Protein AF-A0A444LEV0-F1 (afdb_monomer_lite)

Structure (mmCIF, N/CA/C/O backbone):
data_AF-A0A444LEV0-F1
#
_entry.id   AF-A0A444LEV0-F1
#
loop_
_atom_site.group_PDB
_atom_site.id
_atom_site.type_symbol
_atom_site.label_atom_id
_atom_site.label_alt_id
_atom_site.label_comp_id
_atom_site.label_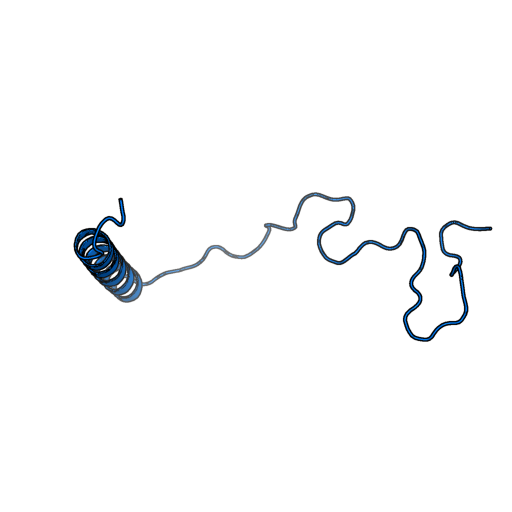asym_id
_atom_site.label_entity_id
_atom_site.label_seq_id
_atom_site.pdbx_PDB_ins_code
_atom_site.Cartn_x
_atom_site.Cartn_y
_atom_site.Cartn_z
_atom_site.occupancy
_atom_site.B_iso_or_equiv
_atom_site.auth_seq_id
_atom_site.auth_comp_id
_atom_site.auth_asym_id
_atom_site.auth_atom_id
_atom_site.pdbx_PDB_model_num
ATOM 1 N N . MET A 1 1 ? 16.672 10.833 -27.758 1.00 63.91 1 MET A N 1
ATOM 2 C CA . MET A 1 1 ? 16.226 10.378 -26.430 1.00 63.91 1 MET A CA 1
ATOM 3 C C . MET A 1 1 ? 14.775 9.967 -26.551 1.00 63.91 1 MET A C 1
ATOM 5 O O . MET A 1 1 ? 13.926 10.816 -26.816 1.00 63.91 1 MET A O 1
ATOM 9 N N . SER A 1 2 ? 14.533 8.664 -26.512 1.00 65.81 2 SER A N 1
ATOM 10 C CA . SER A 1 2 ? 13.208 8.060 -26.507 1.00 65.81 2 SER A CA 1
ATOM 11 C C . SER A 1 2 ? 12.536 8.269 -25.141 1.00 65.81 2 SER A C 1
ATOM 13 O O . SER A 1 2 ? 13.184 8.626 -24.157 1.00 65.81 2 SER A O 1
ATOM 15 N N . LYS A 1 3 ? 11.214 8.096 -25.082 1.00 61.47 3 LYS A N 1
ATOM 16 C CA . LYS A 1 3 ? 10.421 8.300 -23.859 1.00 61.47 3 LYS A CA 1
ATOM 17 C C . LYS A 1 3 ? 10.704 7.258 -22.772 1.00 61.47 3 LYS A C 1
ATOM 19 O O . LYS A 1 3 ? 10.416 7.537 -21.606 1.00 61.47 3 LYS A O 1
ATOM 24 N N . ASP A 1 4 ? 11.290 6.135 -23.163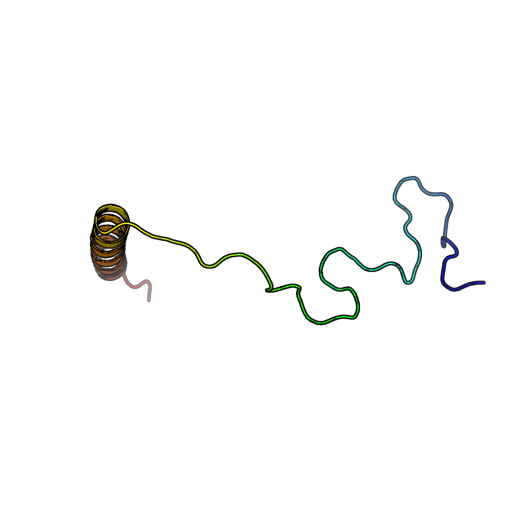 1.00 69.81 4 ASP A N 1
ATOM 25 C CA . ASP A 1 4 ? 11.558 4.978 -22.311 1.00 69.81 4 ASP A CA 1
ATOM 26 C C . ASP A 1 4 ? 13.029 4.922 -21.873 1.00 69.81 4 ASP A C 1
ATOM 28 O O . ASP A 1 4 ? 13.425 4.054 -21.095 1.00 69.81 4 ASP A O 1
ATOM 32 N N . ASP A 1 5 ? 13.842 5.877 -22.337 1.00 78.62 5 ASP A N 1
ATOM 33 C CA . ASP A 1 5 ? 15.253 5.953 -21.986 1.00 78.62 5 ASP A CA 1
ATOM 34 C C . ASP A 1 5 ? 15.410 6.347 -20.510 1.00 78.62 5 ASP A C 1
ATOM 36 O O . ASP A 1 5 ? 14.807 7.314 -20.017 1.00 78.62 5 ASP A O 1
ATOM 40 N N . LYS A 1 6 ? 16.275 5.609 -19.811 1.00 75.62 6 LYS A N 1
ATOM 41 C CA . LYS A 1 6 ? 16.781 6.004 -18.495 1.00 75.62 6 LYS A CA 1
ATOM 42 C C . LYS A 1 6 ? 17.632 7.265 -18.630 1.00 75.62 6 LYS A C 1
ATOM 44 O O . LYS A 1 6 ? 18.243 7.512 -19.670 1.00 75.62 6 LYS A O 1
ATOM 49 N N . ILE A 1 7 ? 17.650 8.092 -17.588 1.00 81.19 7 ILE A N 1
ATOM 50 C CA . ILE A 1 7 ? 18.442 9.332 -17.585 1.00 81.19 7 ILE A CA 1
ATOM 51 C C . ILE A 1 7 ? 19.898 9.020 -17.219 1.00 81.19 7 ILE A C 1
ATOM 53 O O . ILE A 1 7 ? 20.813 9.722 -17.644 1.00 81.19 7 ILE A O 1
ATOM 57 N N . THR A 1 8 ? 20.095 7.972 -16.424 1.00 81.19 8 THR A N 1
ATOM 58 C CA . THR A 1 8 ? 21.346 7.533 -15.816 1.00 81.19 8 THR A CA 1
ATOM 59 C C . THR A 1 8 ? 21.373 6.004 -15.679 1.00 81.19 8 THR A C 1
ATOM 61 O O . THR A 1 8 ? 20.342 5.335 -15.722 1.00 81.19 8 THR A O 1
ATOM 64 N N . ASP A 1 9 ? 22.555 5.440 -15.433 1.00 80.75 9 ASP A N 1
ATOM 65 C CA . ASP A 1 9 ? 22.728 4.000 -15.176 1.00 80.75 9 ASP A CA 1
ATOM 66 C C . ASP A 1 9 ? 22.706 3.652 -13.675 1.00 80.75 9 ASP A C 1
ATOM 68 O O . ASP A 1 9 ? 23.156 2.585 -13.253 1.00 80.75 9 ASP A O 1
ATOM 72 N N . GLY A 1 10 ? 22.218 4.569 -12.833 1.00 85.56 10 GLY A N 1
ATOM 73 C CA . GLY A 1 10 ? 22.123 4.356 -11.392 1.00 85.56 10 GLY A CA 1
ATOM 74 C C . GLY A 1 10 ? 21.1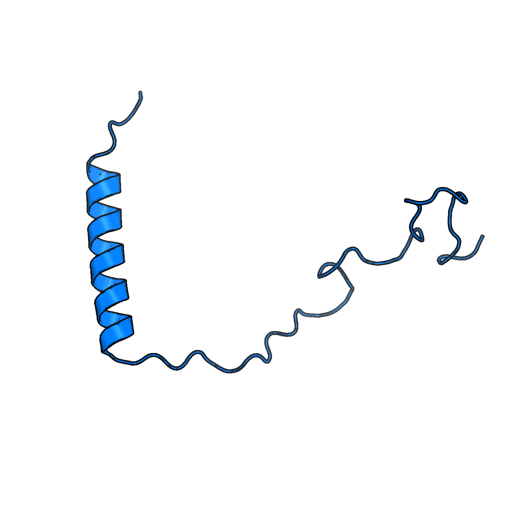62 3.217 -11.045 1.00 85.56 10 GLY A C 1
ATOM 75 O O . GLY A 1 10 ? 20.123 3.047 -11.678 1.00 85.56 10 GLY A O 1
ATOM 76 N N . LEU A 1 11 ? 21.469 2.462 -9.986 1.00 78.81 11 LEU A N 1
ATOM 77 C CA . LEU A 1 11 ? 20.677 1.292 -9.573 1.00 78.81 11 LEU A CA 1
ATOM 78 C C . LEU A 1 11 ? 19.206 1.623 -9.244 1.00 78.81 11 LEU A C 1
ATOM 80 O O . LEU A 1 11 ? 18.343 0.757 -9.344 1.00 78.81 11 LEU A O 1
ATOM 84 N N . ASN A 1 12 ? 18.937 2.877 -8.869 1.00 80.62 12 ASN A N 1
ATOM 85 C CA . ASN A 1 12 ? 17.607 3.386 -8.533 1.00 80.62 12 ASN A CA 1
ATOM 86 C C . ASN A 1 12 ? 16.960 4.191 -9.675 1.00 80.62 12 ASN A C 1
ATOM 88 O O . ASN A 1 12 ? 15.939 4.838 -9.443 1.00 80.62 12 ASN A O 1
ATOM 92 N N . ASP A 1 13 ? 17.553 4.217 -10.875 1.00 80.81 13 ASP A N 1
ATOM 93 C CA . ASP A 1 13 ? 17.017 5.017 -11.977 1.00 80.81 13 ASP A CA 1
ATOM 94 C C . ASP A 1 13 ? 15.888 4.307 -12.731 1.00 80.81 13 ASP A C 1
ATOM 96 O O . ASP A 1 13 ? 15.953 3.111 -13.048 1.00 80.81 13 ASP A O 1
ATOM 100 N N . ARG A 1 14 ? 14.853 5.086 -13.045 1.00 78.69 14 ARG A N 1
ATOM 101 C CA . ARG A 1 14 ? 13.577 4.635 -13.599 1.00 78.69 14 ARG A CA 1
ATOM 102 C C . ARG A 1 14 ? 13.259 5.409 -14.886 1.00 78.69 14 ARG A C 1
ATOM 104 O O . ARG A 1 14 ? 13.530 6.610 -14.935 1.00 78.69 14 ARG A O 1
ATOM 111 N N . PRO A 1 15 ? 12.676 4.776 -15.923 1.00 83.38 15 PRO A N 1
ATOM 112 C CA . PRO A 1 15 ? 12.298 5.475 -17.150 1.00 83.38 15 PRO A CA 1
ATOM 113 C C . PRO A 1 15 ? 11.409 6.697 -16.888 1.00 83.38 15 PRO A C 1
ATOM 115 O O . PRO A 1 15 ? 10.511 6.664 -16.042 1.00 83.38 15 PRO A O 1
ATOM 118 N N . ARG A 1 16 ? 11.629 7.779 -17.649 1.00 76.56 16 ARG A N 1
ATOM 119 C CA . ARG A 1 16 ? 10.964 9.079 -17.423 1.00 76.56 16 ARG A CA 1
ATOM 120 C C . ARG A 1 16 ? 9.441 9.011 -17.423 1.00 76.56 16 ARG A C 1
ATOM 122 O O . ARG A 1 16 ? 8.812 9.722 -16.648 1.00 76.56 16 ARG A O 1
ATOM 129 N N . ASN A 1 17 ? 8.869 8.217 -18.323 1.00 73.38 17 ASN A N 1
ATOM 130 C CA . ASN A 1 17 ? 7.425 8.180 -18.560 1.00 73.38 17 ASN A CA 1
ATOM 131 C C . ASN A 1 17 ? 6.763 6.901 -18.047 1.00 73.38 17 ASN A C 1
ATOM 133 O O . ASN A 1 17 ? 5.592 6.664 -18.330 1.00 73.38 17 ASN A O 1
ATOM 137 N N . GLU A 1 18 ? 7.486 6.076 -17.293 1.00 75.62 18 GLU A N 1
ATOM 138 C CA . GLU A 1 18 ? 6.867 4.928 -16.651 1.00 75.62 18 GLU A CA 1
ATOM 139 C C . GLU A 1 18 ? 5.947 5.420 -15.518 1.00 75.62 18 GLU A C 1
ATOM 141 O O . GLU A 1 18 ? 6.259 6.371 -14.789 1.00 75.62 18 GLU A O 1
ATOM 146 N N . THR A 1 19 ? 4.803 4.772 -15.340 1.00 72.75 19 THR A N 1
ATOM 147 C CA . THR A 1 19 ? 3.790 5.148 -14.346 1.00 72.75 19 THR A CA 1
ATOM 148 C C . THR A 1 19 ? 4.170 4.629 -12.963 1.00 72.75 19 THR A C 1
ATOM 150 O O . THR A 1 19 ? 4.669 3.513 -12.830 1.00 72.75 19 THR A O 1
ATOM 153 N N . ILE A 1 20 ? 3.926 5.410 -11.910 1.00 67.06 20 ILE A N 1
ATOM 154 C CA . ILE A 1 20 ? 4.176 4.969 -10.531 1.00 67.06 20 ILE A CA 1
ATOM 155 C C . ILE A 1 20 ? 2.902 4.275 -10.035 1.00 67.06 20 ILE A C 1
ATOM 157 O O . ILE A 1 20 ? 1.946 4.937 -9.629 1.00 67.06 20 ILE A O 1
ATOM 161 N N . GLY A 1 21 ? 2.851 2.944 -10.111 1.00 70.94 21 GLY A N 1
ATOM 162 C CA . GLY A 1 21 ? 1.711 2.158 -9.619 1.00 70.94 21 GLY A CA 1
ATOM 163 C C . GLY A 1 21 ? 0.361 2.573 -10.230 1.00 70.94 21 GLY A C 1
ATOM 164 O O . GLY A 1 21 ? 0.262 2.777 -11.436 1.00 70.94 21 GLY A O 1
ATOM 165 N N . GLN A 1 22 ? -0.669 2.733 -9.388 1.00 63.25 22 GLN A N 1
ATOM 166 C CA . GLN A 1 22 ? -2.068 3.033 -9.759 1.00 63.25 22 GLN A CA 1
ATOM 167 C C . GLN A 1 22 ? -2.303 4.387 -10.469 1.00 63.25 22 GLN A C 1
ATOM 169 O O . GLN A 1 22 ? -3.444 4.743 -10.740 1.00 63.25 22 GLN A O 1
ATOM 174 N N . SER A 1 23 ? -1.253 5.160 -10.764 1.00 67.62 23 SER A N 1
ATOM 175 C CA . SER A 1 23 ? -1.341 6.468 -11.439 1.00 67.62 23 SER A CA 1
ATOM 176 C C . SER A 1 23 ? -1.239 6.394 -12.969 1.00 67.62 23 SER A C 1
ATOM 178 O O . SER A 1 23 ? -1.054 7.416 -13.632 1.00 67.62 23 SER A O 1
ATOM 180 N N . GLY A 1 24 ? -1.320 5.191 -13.544 1.00 68.94 24 GLY A N 1
ATOM 181 C CA . GLY A 1 24 ? -1.330 5.012 -14.992 1.00 68.94 24 GLY A CA 1
ATOM 182 C C . GLY A 1 24 ? -2.625 5.495 -15.655 1.00 68.94 24 GLY A C 1
ATOM 183 O O . GLY A 1 24 ? -3.656 5.611 -14.996 1.00 68.94 24 GLY A O 1
ATOM 184 N N . PRO A 1 25 ? -2.591 5.802 -16.963 1.00 67.56 25 PRO A N 1
ATOM 185 C CA . PRO A 1 25 ? -3.791 6.163 -17.707 1.00 67.56 25 PRO A CA 1
ATOM 186 C C . PRO A 1 25 ? -4.786 4.991 -17.728 1.00 67.56 25 PRO A C 1
ATOM 188 O O . PRO A 1 25 ? -4.416 3.865 -18.048 1.00 67.56 25 PRO A O 1
ATOM 191 N N . GLY A 1 26 ? -6.050 5.268 -17.409 1.00 70.38 26 GLY A N 1
ATOM 192 C CA . GLY A 1 26 ? -7.124 4.276 -17.308 1.00 70.38 26 GLY A CA 1
ATOM 193 C C . GLY A 1 26 ? -8.088 4.625 -16.171 1.00 70.38 26 GLY A C 1
ATOM 194 O O . GLY A 1 26 ? -7.742 5.405 -15.287 1.00 70.38 26 GLY A O 1
ATOM 195 N N . ILE A 1 27 ? -9.311 4.091 -16.204 1.00 77.94 27 ILE A N 1
ATOM 196 C CA . ILE A 1 27 ? -10.188 4.106 -15.022 1.00 77.94 27 ILE A CA 1
ATOM 197 C C . ILE A 1 27 ? -9.668 3.013 -14.075 1.00 77.94 27 ILE A C 1
ATOM 199 O O . ILE A 1 27 ? -9.270 1.958 -14.579 1.00 77.94 27 ILE A O 1
ATOM 203 N N . PRO A 1 28 ? -9.634 3.239 -12.747 1.00 75.69 28 PRO A N 1
ATOM 204 C CA . PRO A 1 28 ? -9.366 2.172 -11.793 1.00 75.69 28 PRO A CA 1
ATOM 205 C C . PRO A 1 28 ? -10.230 0.944 -12.089 1.00 75.69 28 PRO A C 1
ATOM 207 O O . PRO A 1 28 ? -11.416 1.063 -12.399 1.00 75.69 28 PRO A O 1
ATOM 210 N N . ASP A 1 29 ? -9.616 -0.234 -12.044 1.00 80.00 29 ASP A N 1
ATOM 211 C CA . ASP A 1 29 ? -10.350 -1.481 -12.204 1.00 80.00 29 ASP A CA 1
ATOM 212 C C . ASP A 1 29 ? -11.144 -1.776 -10.926 1.00 80.00 29 ASP A C 1
ATOM 214 O O . ASP A 1 29 ? -10.656 -2.420 -9.999 1.00 80.00 29 ASP A O 1
ATOM 218 N N . ASP A 1 30 ? -12.374 -1.269 -10.891 1.00 78.19 30 ASP A N 1
ATOM 219 C CA . ASP A 1 30 ? -13.323 -1.465 -9.794 1.00 78.19 30 ASP A CA 1
ATOM 220 C C . ASP A 1 30 ? -14.210 -2.712 -10.012 1.00 78.19 30 ASP A C 1
ATOM 222 O O . ASP A 1 30 ? -15.262 -2.848 -9.387 1.00 78.19 30 ASP A O 1
ATOM 226 N N . SER A 1 31 ? -13.812 -3.646 -10.890 1.00 85.31 31 SER A N 1
ATOM 227 C CA . SER A 1 31 ? -14.575 -4.871 -11.202 1.00 85.31 31 SER A CA 1
ATOM 228 C C . SER A 1 31 ? -14.561 -5.944 -10.102 1.00 85.31 31 SER A C 1
ATOM 230 O O . SER A 1 31 ? -15.067 -7.049 -10.303 1.00 85.31 31 SER A O 1
ATOM 232 N N . SER A 1 32 ? -13.994 -5.630 -8.934 1.00 85.06 32 SER A N 1
ATOM 233 C CA . SER A 1 32 ? -13.934 -6.532 -7.783 1.00 85.06 32 SER A CA 1
ATOM 234 C C . SER A 1 32 ? -15.311 -7.055 -7.358 1.00 85.06 32 SER A C 1
ATOM 236 O O . SER A 1 32 ? -16.328 -6.369 -7.486 1.00 85.06 32 SER A O 1
ATOM 238 N N . GLU A 1 33 ? -15.331 -8.270 -6.809 1.00 88.12 33 GLU A N 1
ATOM 239 C CA . GLU A 1 33 ? -16.558 -8.869 -6.294 1.00 88.12 33 GLU A CA 1
ATOM 240 C C . GLU A 1 33 ? -17.135 -8.048 -5.127 1.00 88.12 33 GLU A C 1
ATOM 242 O O . GLU A 1 33 ? -16.385 -7.597 -4.252 1.00 88.12 33 GLU A O 1
ATOM 247 N N . PRO A 1 34 ? -18.468 -7.872 -5.064 1.00 87.25 34 PRO A N 1
ATOM 248 C CA . PRO A 1 34 ? -19.108 -7.252 -3.917 1.00 87.25 34 PRO A CA 1
ATOM 249 C C . PRO A 1 34 ? -18.786 -8.009 -2.628 1.00 87.25 34 PRO A C 1
ATOM 251 O O . PRO A 1 34 ? -18.855 -9.237 -2.572 1.00 87.25 34 PRO A O 1
ATOM 254 N N . ILE A 1 35 ? -18.496 -7.267 -1.562 1.00 84.69 35 ILE A N 1
ATOM 255 C CA . ILE A 1 35 ? -18.264 -7.861 -0.247 1.00 84.69 35 ILE A CA 1
ATOM 256 C C . ILE A 1 35 ? -19.584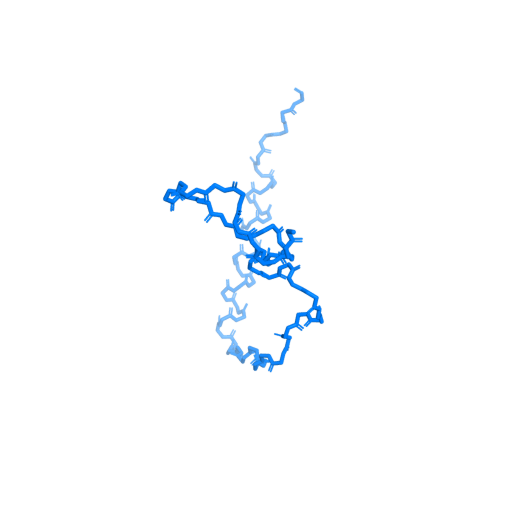 -8.457 0.262 1.00 84.69 35 ILE A C 1
ATOM 258 O O . ILE A 1 35 ? -20.546 -7.730 0.514 1.00 84.69 35 ILE A O 1
ATOM 262 N N . VAL A 1 36 ? -19.611 -9.776 0.456 1.00 88.81 36 VAL A N 1
ATOM 263 C CA . VAL A 1 36 ? -20.703 -10.467 1.151 1.00 88.81 36 VAL A CA 1
ATOM 264 C C . VAL A 1 36 ? -20.397 -10.466 2.645 1.00 88.81 36 VAL A C 1
ATOM 266 O O . VAL A 1 36 ? -19.354 -10.953 3.075 1.00 88.81 36 VAL A O 1
ATOM 269 N N . VAL A 1 37 ? -21.305 -9.905 3.438 1.00 90.44 37 VAL A N 1
ATOM 270 C CA . VAL A 1 37 ? -21.198 -9.834 4.901 1.00 90.44 37 VAL A CA 1
ATOM 271 C C . VAL A 1 37 ? -22.340 -10.600 5.547 1.00 90.44 37 VAL A C 1
ATOM 273 O O . VAL A 1 37 ? -23.487 -10.473 5.123 1.00 90.44 37 VAL A O 1
ATOM 276 N N . ASP A 1 38 ? -22.016 -11.378 6.579 1.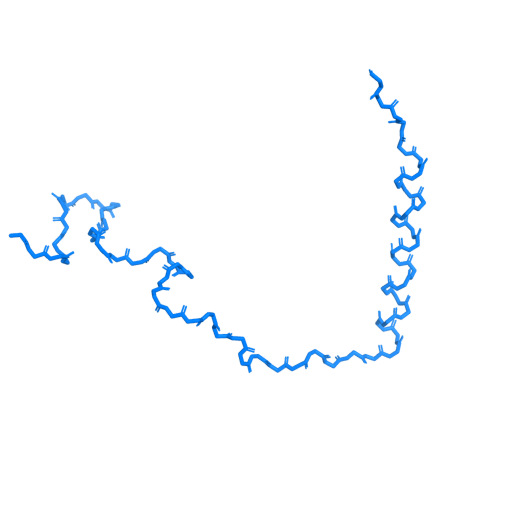00 92.50 38 ASP A N 1
ATOM 277 C CA . ASP A 1 38 ? -23.011 -11.987 7.457 1.00 92.50 38 ASP A CA 1
ATOM 278 C C . ASP A 1 38 ? -23.523 -10.983 8.505 1.00 92.50 38 ASP A C 1
ATOM 280 O O . ASP A 1 38 ? -22.922 -9.933 8.764 1.00 92.50 38 ASP A O 1
ATOM 284 N N . ASP A 1 39 ? -24.660 -11.309 9.120 1.00 93.50 39 ASP A N 1
ATOM 285 C CA . ASP A 1 39 ? -25.299 -10.439 10.110 1.00 93.50 39 ASP A CA 1
ATOM 286 C C . ASP A 1 39 ? -24.417 -10.210 11.350 1.00 93.50 39 ASP A C 1
ATOM 288 O O . ASP A 1 39 ? -24.481 -9.147 11.979 1.00 93.50 39 ASP A O 1
ATOM 292 N N . GLU A 1 40 ? -23.556 -11.172 11.692 1.00 93.81 40 GLU A N 1
ATOM 293 C CA . GLU A 1 40 ? -22.649 -11.072 12.836 1.00 93.81 40 GLU A CA 1
ATOM 294 C C . GLU A 1 40 ? -21.563 -10.011 12.599 1.00 93.81 40 GLU A C 1
ATOM 296 O O . GLU A 1 40 ? -21.277 -9.184 13.474 1.00 93.81 40 GLU A O 1
ATOM 301 N N . ALA A 1 41 ? -20.981 -9.983 11.400 1.00 92.06 41 ALA A N 1
ATOM 302 C CA . ALA A 1 41 ? -20.004 -8.992 10.977 1.00 92.06 41 ALA A CA 1
ATOM 303 C C . ALA A 1 41 ? -20.613 -7.588 10.975 1.00 92.06 41 ALA A C 1
ATOM 305 O O . ALA A 1 41 ? -19.973 -6.635 11.437 1.00 92.06 41 ALA A O 1
ATOM 306 N N . VAL A 1 42 ? -21.865 -7.460 10.526 1.00 94.19 42 VAL A N 1
ATOM 307 C CA . VAL A 1 42 ? -22.593 -6.187 10.562 1.00 94.19 42 VAL A CA 1
ATOM 308 C C . VAL A 1 42 ? -22.784 -5.719 12.007 1.00 94.19 42 VAL A C 1
ATOM 310 O O . VAL A 1 42 ? -22.523 -4.554 12.318 1.00 94.19 42 VAL A O 1
ATOM 313 N N . GLU A 1 43 ? -23.173 -6.609 12.918 1.00 94.81 43 GLU A N 1
ATOM 314 C CA . GLU A 1 43 ? -23.378 -6.244 14.321 1.00 94.81 43 GLU A CA 1
ATOM 315 C C . GLU A 1 43 ? -22.069 -5.854 15.022 1.00 94.81 43 GLU A C 1
ATOM 317 O O . GLU A 1 43 ? -21.998 -4.846 15.735 1.00 94.81 43 GLU A O 1
ATOM 322 N N . ARG A 1 44 ? -20.978 -6.568 14.730 1.00 92.31 44 ARG A N 1
ATOM 323 C CA . ARG A 1 44 ? -19.634 -6.220 15.212 1.00 92.31 44 ARG A CA 1
ATOM 324 C C . ARG A 1 44 ? -19.197 -4.832 14.733 1.00 92.31 44 ARG A C 1
ATOM 326 O O . ARG A 1 44 ? -18.604 -4.067 15.506 1.00 92.31 44 ARG A O 1
ATOM 333 N N . ALA A 1 45 ? -19.498 -4.490 13.481 1.00 93.06 45 ALA A N 1
ATOM 334 C CA . ALA A 1 45 ? -19.207 -3.175 12.923 1.00 93.06 45 ALA A CA 1
ATOM 335 C C . ALA A 1 45 ? -20.010 -2.076 13.635 1.00 93.06 45 ALA A C 1
ATOM 337 O O . ALA A 1 45 ? -19.420 -1.086 14.076 1.00 93.06 45 ALA A O 1
ATOM 338 N N . ARG A 1 46 ? -21.320 -2.276 13.848 1.00 93.31 46 ARG A N 1
ATOM 339 C CA . ARG A 1 46 ? -22.173 -1.319 14.581 1.00 93.31 46 ARG A CA 1
ATOM 340 C C . ARG A 1 46 ? -21.626 -1.015 15.971 1.00 93.31 46 ARG A C 1
ATOM 342 O O . ARG A 1 46 ? -21.438 0.151 16.318 1.00 93.31 46 ARG A O 1
ATOM 349 N N . GLN A 1 47 ? -21.295 -2.046 16.747 1.00 94.19 47 GLN A N 1
ATOM 350 C CA . GLN A 1 47 ? -20.748 -1.868 18.095 1.00 94.19 47 GLN A CA 1
ATOM 351 C C . GLN A 1 47 ? -19.411 -1.120 18.091 1.00 94.19 47 GLN A C 1
ATOM 353 O O . GLN A 1 47 ? -19.142 -0.304 18.976 1.00 94.19 47 GLN A O 1
ATOM 358 N N . SER A 1 48 ? -18.563 -1.386 17.097 1.00 91.75 48 SER A N 1
ATOM 359 C CA . SER A 1 48 ? -17.263 -0.724 16.957 1.00 91.75 48 SER A CA 1
ATOM 360 C C . SER A 1 48 ? -17.410 0.764 16.637 1.00 91.75 48 SER A C 1
ATOM 362 O O . SER A 1 48 ? -16.688 1.582 17.214 1.00 91.75 48 SER A O 1
ATOM 364 N N . LEU A 1 49 ? -18.376 1.122 15.786 1.00 90.38 49 LEU A N 1
ATOM 365 C CA . LEU A 1 49 ? -18.699 2.512 15.459 1.00 90.38 49 LEU A CA 1
ATOM 366 C C . LEU A 1 49 ? -19.248 3.262 16.678 1.00 90.38 49 LEU A C 1
ATOM 368 O O . LEU A 1 49 ? -18.725 4.317 17.028 1.00 90.38 49 LEU A O 1
ATOM 372 N N . MET A 1 50 ? -20.191 2.670 17.416 1.00 88.88 50 MET A N 1
ATOM 373 C CA . MET A 1 50 ? -20.724 3.279 18.644 1.00 88.88 50 MET A CA 1
ATOM 374 C C . MET A 1 50 ? -19.628 3.520 19.694 1.00 88.88 50 MET A C 1
ATOM 376 O O . MET A 1 50 ? -19.576 4.575 20.328 1.00 88.88 50 MET A O 1
ATOM 380 N N . LYS A 1 51 ? -18.699 2.570 19.861 1.00 84.44 51 LYS A N 1
ATOM 381 C CA . LYS A 1 51 ? -17.537 2.734 20.751 1.00 84.44 51 LYS A CA 1
ATOM 382 C C . LYS A 1 51 ? -16.572 3.814 20.254 1.00 84.44 51 LYS A C 1
ATOM 384 O O . LYS A 1 51 ? -15.921 4.470 21.065 1.00 84.44 51 LYS A O 1
ATOM 389 N N . LEU A 1 52 ? -16.420 3.994 18.942 1.00 77.56 52 LEU A N 1
ATOM 390 C CA . LEU A 1 52 ? -15.585 5.053 18.372 1.00 77.56 52 LEU A CA 1
ATOM 391 C C . LEU A 1 52 ? -16.167 6.443 18.652 1.00 77.56 52 LEU A C 1
ATOM 393 O O . LEU A 1 52 ? -15.423 7.320 19.093 1.00 77.56 52 LEU A O 1
ATOM 397 N N . ASP A 1 53 ? -17.476 6.620 18.494 1.00 74.94 53 ASP A N 1
ATOM 398 C CA . ASP A 1 53 ? -18.149 7.894 18.776 1.00 74.94 53 ASP A CA 1
ATOM 399 C C . ASP A 1 53 ? -18.051 8.274 20.254 1.00 74.94 53 ASP A C 1
ATOM 401 O O . ASP A 1 53 ? -17.718 9.409 20.600 1.00 74.94 53 ASP A O 1
ATOM 405 N N . GLN A 1 54 ? -18.211 7.295 21.146 1.00 74.38 54 GLN A N 1
ATOM 406 C CA . GLN A 1 54 ? -18.006 7.499 22.581 1.00 74.38 54 GLN A CA 1
ATOM 407 C C . GLN A 1 54 ? -16.560 7.880 22.924 1.00 74.38 54 GLN A C 1
ATOM 409 O O . GLN A 1 54 ? -16.331 8.649 23.858 1.00 74.38 54 GLN A O 1
ATOM 414 N N . ARG A 1 55 ? -15.571 7.359 22.187 1.00 71.94 55 ARG A N 1
ATOM 415 C CA . ARG A 1 55 ? -14.161 7.739 22.363 1.00 71.94 55 ARG A CA 1
ATOM 416 C C . ARG A 1 55 ? -13.896 9.160 21.877 1.00 71.94 55 ARG A C 1
ATOM 418 O O . ARG A 1 55 ? -13.209 9.888 22.583 1.00 71.94 55 ARG A O 1
ATOM 425 N N . LYS A 1 56 ? -14.474 9.579 20.745 1.00 69.12 56 LYS A N 1
ATOM 426 C CA . LYS A 1 56 ? -14.380 10.969 20.263 1.00 69.12 56 LYS A CA 1
ATOM 427 C C . LYS A 1 56 ? -14.990 11.961 21.252 1.00 69.12 56 LYS A C 1
ATOM 429 O O . LYS A 1 56 ? -14.378 12.982 21.532 1.00 69.12 56 LYS A O 1
ATOM 434 N N . ALA A 1 57 ? -16.145 11.637 21.832 1.00 66.50 57 ALA A N 1
ATOM 435 C CA . ALA A 1 57 ? -16.798 12.489 22.827 1.00 66.50 57 ALA A CA 1
ATOM 436 C C . ALA A 1 57 ? -15.986 12.659 24.127 1.00 66.50 57 ALA A C 1
ATOM 438 O O . ALA A 1 57 ? -16.169 13.642 24.839 1.00 66.50 57 ALA A O 1
ATOM 439 N N . LYS A 1 58 ? -15.097 11.708 24.444 1.00 65.06 58 LYS A N 1
ATOM 440 C CA . LYS A 1 58 ? -14.246 11.726 25.645 1.00 65.06 58 LYS A CA 1
ATOM 441 C C . LYS A 1 58 ? -12.864 12.340 25.424 1.00 65.06 58 LYS A C 1
ATOM 443 O O . LYS A 1 58 ? -12.113 12.458 26.390 1.00 65.06 58 LYS A O 1
ATOM 448 N N . GLN A 1 59 ? -12.497 12.703 24.195 1.00 67.12 59 GLN A N 1
ATOM 449 C CA . GLN A 1 59 ? -11.238 13.409 23.969 1.00 67.12 59 GLN A CA 1
ATOM 450 C C . GLN A 1 59 ? -11.388 14.866 24.430 1.00 67.12 59 GLN A C 1
ATOM 452 O O . GLN A 1 59 ? -12.363 15.517 24.046 1.00 67.12 59 GLN A O 1
ATOM 457 N N . PRO A 1 60 ? -10.469 15.386 25.266 1.00 65.94 60 PRO A N 1
ATOM 458 C CA . PRO A 1 60 ? -10.522 16.783 25.664 1.00 65.94 60 PRO A CA 1
ATOM 459 C C . PRO A 1 60 ? -10.342 17.649 24.418 1.00 65.94 60 PRO A C 1
ATOM 461 O O . PRO A 1 60 ? -9.434 17.413 23.619 1.00 65.94 60 PRO A O 1
ATOM 464 N N . LYS A 1 61 ? -11.222 18.638 24.242 1.00 69.25 61 LYS A N 1
ATOM 465 C CA . LYS A 1 61 ? -11.000 19.686 23.247 1.00 69.25 61 LYS A CA 1
ATOM 466 C C . LYS A 1 61 ? -9.792 20.480 23.724 1.00 69.25 61 LYS A C 1
ATOM 468 O O . LYS A 1 61 ? -9.809 21.015 24.828 1.00 69.25 61 LYS A O 1
ATOM 473 N N . ILE A 1 62 ? -8.724 20.432 22.942 1.00 68.69 62 ILE A N 1
ATOM 474 C CA . ILE A 1 62 ? -7.554 21.271 23.161 1.00 68.69 62 ILE A CA 1
ATOM 475 C C . ILE A 1 62 ? -7.905 22.598 22.487 1.00 68.69 62 ILE A C 1
ATOM 477 O O . ILE A 1 62 ? -8.062 22.613 21.265 1.00 68.69 62 ILE A O 1
ATOM 481 N N . ASP A 1 63 ? -8.130 23.634 23.293 1.00 65.44 63 ASP A N 1
ATOM 482 C CA . ASP A 1 63 ? -8.309 25.020 22.838 1.00 65.44 63 ASP A CA 1
ATOM 483 C C . ASP A 1 63 ? -6.951 25.671 22.521 1.0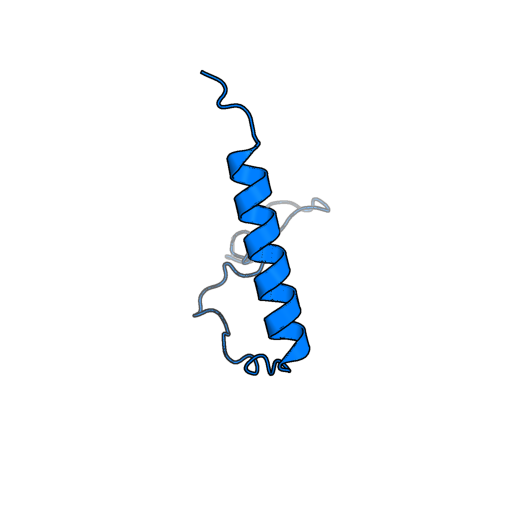0 65.44 63 ASP A C 1
ATOM 485 O O . ASP A 1 63 ? -5.965 25.366 23.238 1.00 65.44 63 ASP A O 1
#

Foldseek 3Di:
DDQQDWPDPDPPTGRNPDDDPPRDPDDPPPVDDDDDDDPVRVVVVVVVVVVVVVVVVPDDPDD

Sequence (63 aa):
MSKDDKITDGLNDRPRNETIGQSGPGIPDDSSEPIVVDDEAVERARQSLMKLDQRKAKQPKID

Secondary structure (DSSP, 8-state):
--TT--S---TT---TT---GGGSSS-----PPPPP--HHHHHHHHHHHHHHHHHHHTS----

Radius of gyration: 23.68 Å; chains: 1; bounding box: 48×37×52 Å

pLDDT: mean 78.84, std 9.83, range [61.47, 94.81]

Organism: NCBI:txid2503024